Protein AF-A0A4R4P1J9-F1 (afdb_monomer_lite)

Organism: NCBI:txid1266829

Sequence (91 aa):
MEHVETSQSPAAPLSAGAPHSTAASRSTGAQADALR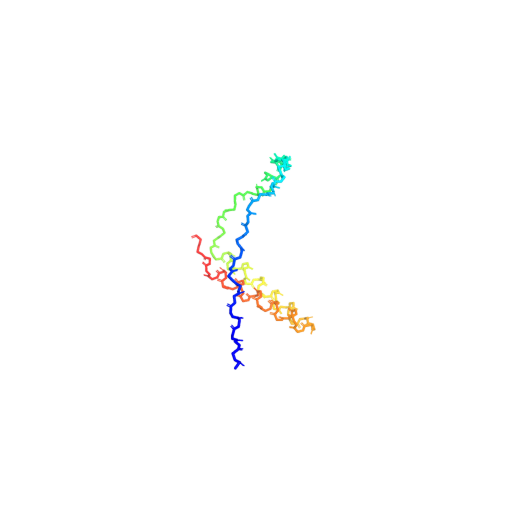GPAASRSSGAEHRARAKVLVAELHRMAAGTDDPAKRADLKRSADSLIRLATAYRP

Secondary structure (DSSP, 8-state):
--------PPPP-----------------SSSSS---S------HHHHHHHHHHHHHHHHHHHHT---HHHHHHHHHHHHHHHHHHHH---

Radius of gyration: 27.72 Å; chains: 1; bounding box: 87×43×35 Å

Foldseek 3Di:
DDDDDDDDDDDDDDDDDDDDPPPDDPPDPDPPPPPCDPPPPVQALVNLLVVLVVQLVVLQVVLVVDPDPVSSVVSNVVNVVSNVVSVPDDD

pLDDT: mean 73.59, std 22.01, range [39.59, 98.19]

Structure (mmCIF, N/CA/C/O backbone):
data_AF-A0A4R4P1J9-F1
#
_entry.id   AF-A0A4R4P1J9-F1
#
loop_
_atom_site.group_PDB
_atom_site.id
_atom_site.type_symbol
_atom_site.label_atom_id
_atom_site.label_alt_id
_atom_site.label_comp_id
_atom_site.label_asym_id
_atom_site.label_entity_id
_atom_site.label_seq_id
_atom_site.pdbx_PDB_ins_code
_atom_site.Cartn_x
_atom_site.Cartn_y
_atom_site.Cartn_z
_atom_site.occupancy
_atom_site.B_iso_or_equiv
_atom_site.auth_seq_id
_atom_site.auth_comp_id
_atom_site.auth_asym_id
_atom_site.auth_atom_id
_atom_site.pdbx_PDB_model_num
ATOM 1 N N . MET A 1 1 ? 71.878 12.440 12.572 1.00 43.91 1 MET A N 1
ATOM 2 C CA . MET A 1 1 ? 71.049 13.606 12.218 1.00 43.91 1 MET A CA 1
ATOM 3 C C . MET A 1 1 ? 69.686 13.034 11.843 1.00 43.91 1 MET A C 1
ATOM 5 O O . MET A 1 1 ? 69.509 12.624 10.710 1.00 43.91 1 MET A O 1
ATOM 9 N N . GLU A 1 2 ? 68.800 12.674 12.780 1.00 49.28 2 GLU A N 1
ATOM 10 C CA . GLU A 1 2 ? 68.134 13.556 13.767 1.00 49.28 2 GLU A CA 1
ATOM 11 C C . GLU A 1 2 ? 67.609 14.815 13.040 1.00 49.28 2 GLU A C 1
ATOM 13 O O . GLU A 1 2 ? 68.405 15.508 12.419 1.00 49.28 2 GLU A O 1
ATOM 18 N N . HIS A 1 3 ? 66.315 15.138 12.970 1.00 49.47 3 HIS A N 1
ATOM 19 C CA . HIS A 1 3 ? 65.288 15.079 14.005 1.00 49.47 3 HIS A CA 1
ATOM 20 C C . HIS A 1 3 ? 63.872 14.879 13.436 1.00 49.47 3 HIS A C 1
ATOM 22 O O . HIS A 1 3 ? 63.568 15.188 12.288 1.00 49.47 3 HIS A O 1
ATOM 28 N N . VAL A 1 4 ? 63.025 14.371 14.327 1.00 56.84 4 VAL A N 1
ATOM 29 C CA . VAL A 1 4 ? 61.563 14.327 14.306 1.00 56.84 4 VAL A CA 1
ATOM 30 C C . VAL A 1 4 ? 61.037 15.745 14.558 1.00 56.84 4 VAL A C 1
ATOM 32 O O . VAL A 1 4 ? 61.455 16.351 15.541 1.00 56.84 4 VAL A O 1
ATOM 35 N N . GLU A 1 5 ? 60.105 16.261 13.753 1.00 48.59 5 GLU A N 1
ATOM 36 C CA . GLU A 1 5 ? 59.344 17.467 14.114 1.00 48.59 5 GLU A CA 1
ATOM 37 C C . GLU A 1 5 ? 57.857 17.126 14.232 1.00 48.59 5 GLU A C 1
ATOM 39 O O . GLU A 1 5 ? 57.061 17.205 13.299 1.00 48.59 5 GLU A O 1
ATOM 44 N N . THR A 1 6 ? 57.509 16.681 15.436 1.00 55.97 6 THR A N 1
ATOM 45 C CA . THR A 1 6 ? 56.150 16.704 15.964 1.00 55.97 6 THR A CA 1
ATOM 46 C C . THR A 1 6 ? 55.933 18.089 16.556 1.00 55.97 6 THR A C 1
ATOM 48 O O . THR A 1 6 ? 56.551 18.395 17.573 1.00 55.97 6 THR A O 1
ATOM 51 N N . SER A 1 7 ? 55.057 18.910 15.976 1.00 55.06 7 SER A N 1
ATOM 52 C CA . SER A 1 7 ? 54.306 19.946 16.706 1.00 55.06 7 SER A CA 1
ATOM 53 C C . SER A 1 7 ? 53.333 20.677 15.789 1.00 55.06 7 SER A C 1
ATOM 55 O O . SER A 1 7 ? 53.708 21.619 15.104 1.00 55.06 7 SER A O 1
ATOM 57 N N . GLN A 1 8 ? 52.047 20.341 15.870 1.00 47.09 8 GLN A N 1
ATOM 58 C CA . GLN A 1 8 ? 51.055 21.412 15.862 1.00 47.09 8 GLN A CA 1
ATOM 59 C C . GLN A 1 8 ? 49.847 21.015 16.710 1.00 47.09 8 GLN A C 1
ATOM 61 O O . GLN A 1 8 ? 48.945 20.299 16.284 1.00 47.09 8 GLN A O 1
ATOM 66 N N . SER A 1 9 ? 49.899 21.464 17.964 1.00 51.47 9 SER A N 1
ATOM 67 C CA . SER A 1 9 ? 48.781 21.486 18.906 1.00 51.47 9 SER A CA 1
ATOM 68 C C . SER A 1 9 ? 47.668 22.443 18.439 1.00 51.47 9 SER A C 1
ATOM 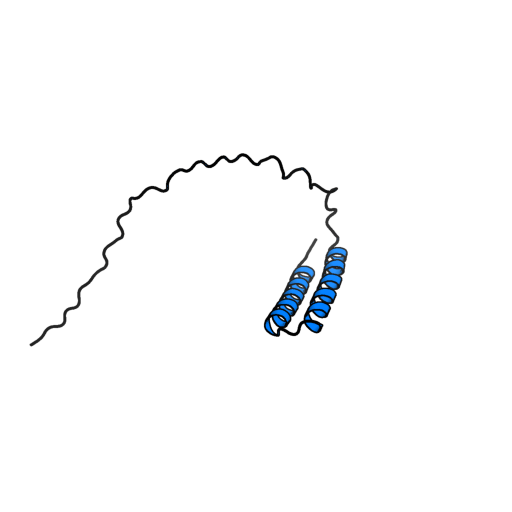70 O O . SER A 1 9 ? 47.927 23.347 17.641 1.00 51.47 9 SER A O 1
ATOM 72 N N . PRO A 1 10 ? 46.429 22.260 18.936 1.00 52.81 10 PRO A N 1
ATOM 73 C CA . PRO A 1 10 ? 45.219 22.833 18.356 1.00 52.81 10 PRO A CA 1
ATOM 74 C C . PRO A 1 10 ? 45.005 24.292 18.775 1.00 52.81 10 PRO A C 1
ATOM 76 O O . PRO A 1 10 ? 44.990 24.617 19.962 1.00 52.81 10 PRO A O 1
ATOM 79 N N . ALA A 1 11 ? 44.773 25.170 17.799 1.00 50.06 11 ALA A N 1
ATOM 80 C CA . ALA A 1 11 ? 44.296 26.524 18.054 1.00 50.06 11 ALA A CA 1
ATOM 81 C C . ALA A 1 11 ? 42.762 26.521 18.179 1.00 50.06 11 ALA A C 1
ATOM 83 O O . ALA A 1 11 ? 42.042 26.092 17.278 1.00 50.06 11 ALA A O 1
ATOM 84 N N . ALA A 1 12 ? 42.281 26.986 19.330 1.00 58.62 12 ALA A N 1
ATOM 85 C CA . ALA A 1 12 ? 40.876 27.179 19.666 1.00 58.62 12 ALA A CA 1
ATOM 86 C C . ALA A 1 12 ? 40.156 28.144 18.699 1.00 58.62 12 ALA A C 1
ATOM 88 O O . ALA A 1 12 ? 40.748 29.152 18.304 1.00 58.62 12 ALA A O 1
ATOM 89 N N . PRO A 1 13 ? 38.865 27.933 18.380 1.00 60.81 13 PRO A N 1
ATOM 90 C CA . PRO A 1 13 ? 38.062 28.981 17.768 1.00 60.81 13 PRO A CA 1
ATOM 91 C C . PRO A 1 13 ? 37.624 29.992 18.838 1.00 60.81 13 PRO A C 1
ATOM 93 O O . PRO A 1 13 ? 36.816 29.695 19.719 1.00 60.81 13 PRO A O 1
ATOM 96 N N . LEU A 1 14 ? 38.168 31.207 18.748 1.00 51.38 14 LEU A N 1
ATOM 97 C CA . LEU A 1 14 ? 37.681 32.376 19.473 1.00 51.38 14 LEU A CA 1
ATOM 98 C C . LEU A 1 14 ? 36.322 32.804 18.901 1.00 51.38 14 LEU A C 1
ATOM 100 O O . LEU A 1 14 ? 36.175 33.094 17.716 1.00 51.38 14 LEU A O 1
ATOM 104 N N . SER A 1 15 ? 35.336 32.829 19.789 1.00 51.59 15 SER A N 1
ATOM 105 C CA . SER A 1 15 ? 33.988 33.355 19.595 1.00 51.59 15 SER A CA 1
ATOM 106 C C . SER A 1 15 ? 34.013 34.873 19.384 1.00 51.59 15 SER A C 1
ATOM 108 O O . SER A 1 15 ? 34.566 35.567 20.232 1.00 51.59 15 SER A O 1
ATOM 110 N N . ALA A 1 16 ? 33.379 35.385 18.321 1.00 45.34 16 ALA A N 1
ATOM 111 C CA . ALA A 1 16 ? 32.570 36.619 18.321 1.00 45.34 16 ALA A CA 1
ATOM 112 C C . ALA A 1 16 ? 32.167 37.013 16.888 1.00 45.34 16 ALA A C 1
ATOM 114 O O . ALA A 1 16 ? 33.001 37.424 16.088 1.00 45.34 16 ALA A O 1
ATOM 115 N N . GLY A 1 17 ? 30.870 36.943 16.579 1.00 39.59 17 GLY A N 1
ATOM 116 C CA . GLY A 1 17 ? 30.339 37.417 15.299 1.00 39.59 17 GLY A CA 1
ATOM 117 C C . GLY A 1 17 ? 28.829 37.234 15.151 1.00 39.59 17 GLY A C 1
ATOM 118 O O . GLY A 1 17 ? 28.395 36.465 14.309 1.00 39.59 17 GLY A O 1
ATOM 119 N N . ALA A 1 18 ? 28.060 37.899 16.019 1.00 55.94 18 ALA A N 1
ATOM 120 C CA . ALA A 1 18 ? 26.656 38.309 15.863 1.00 55.94 18 ALA A CA 1
ATOM 121 C C . ALA A 1 18 ? 25.716 37.460 14.962 1.00 55.94 18 ALA A C 1
ATOM 123 O O . ALA A 1 18 ? 25.716 37.640 13.740 1.00 55.94 18 ALA A O 1
ATOM 124 N N . PRO A 1 19 ? 24.773 36.676 15.530 1.00 56.31 19 PRO A N 1
ATOM 125 C CA . PRO A 1 19 ? 23.545 36.369 14.814 1.00 56.31 19 PRO A CA 1
ATOM 126 C C . PRO A 1 19 ? 22.711 37.652 14.743 1.00 56.31 19 PRO A C 1
ATOM 128 O O . PRO A 1 19 ? 22.220 38.180 15.739 1.00 56.31 19 PRO A O 1
ATOM 131 N N . HIS A 1 20 ? 22.609 38.180 13.537 1.00 55.50 20 HIS A N 1
ATOM 132 C CA . HIS A 1 20 ? 21.707 39.247 13.132 1.00 55.50 20 HIS A CA 1
ATOM 133 C C . HIS A 1 20 ? 20.290 38.925 13.626 1.00 55.50 20 HIS A C 1
ATOM 135 O O . HIS A 1 20 ? 19.624 38.016 13.131 1.00 55.50 20 HIS A O 1
ATOM 141 N N . SER A 1 21 ? 19.838 39.700 14.614 1.00 50.62 21 SER A N 1
ATOM 142 C CA . SER A 1 21 ? 18.436 39.832 14.991 1.00 50.62 21 SER A CA 1
ATOM 143 C C . SER A 1 21 ? 17.664 40.422 13.817 1.00 50.62 21 SER A C 1
ATOM 145 O O . SER A 1 21 ? 17.426 41.625 13.753 1.00 50.62 21 SER A O 1
ATOM 147 N N . THR A 1 22 ? 17.239 39.578 12.884 1.00 53.88 22 THR A N 1
ATOM 148 C CA . THR A 1 22 ? 16.107 39.911 12.026 1.00 53.88 22 THR A CA 1
ATOM 149 C C . THR A 1 22 ? 14.863 39.370 12.704 1.00 53.88 22 THR A C 1
ATOM 151 O O . THR A 1 22 ? 14.453 38.225 12.525 1.00 53.88 22 THR A O 1
ATOM 154 N N . ALA A 1 23 ? 14.275 40.233 13.529 1.00 51.28 23 ALA A N 1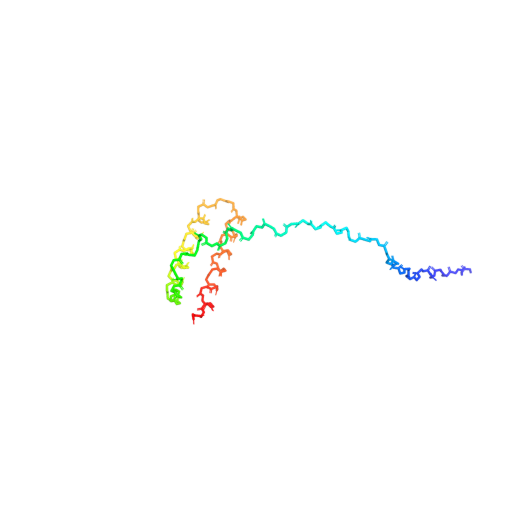
ATOM 155 C CA . ALA A 1 23 ? 12.888 40.145 13.937 1.00 51.28 23 ALA A CA 1
ATOM 156 C C . ALA A 1 23 ? 12.002 40.235 12.683 1.00 51.28 23 ALA A C 1
ATOM 158 O O . ALA A 1 23 ? 11.536 41.305 12.308 1.00 51.28 23 ALA A O 1
ATOM 159 N N . ALA A 1 24 ? 11.792 39.107 12.008 1.00 49.03 24 ALA A N 1
ATOM 160 C CA . ALA A 1 24 ? 10.747 38.962 11.009 1.00 49.03 24 ALA A CA 1
ATOM 161 C C . ALA A 1 24 ? 9.483 38.484 11.728 1.00 49.03 24 ALA A C 1
ATOM 163 O O . ALA A 1 24 ? 9.276 37.297 11.968 1.00 49.03 24 ALA A O 1
ATOM 164 N N . SER A 1 25 ? 8.704 39.474 12.160 1.00 47.78 25 SER A N 1
ATOM 165 C CA . SER A 1 25 ? 7.246 39.472 12.254 1.00 47.78 25 SER A CA 1
ATOM 166 C C . SER A 1 25 ? 6.577 38.098 12.334 1.00 47.78 25 SER A C 1
ATOM 168 O O . SER A 1 25 ? 6.206 37.489 11.332 1.00 47.78 25 SER A O 1
ATOM 170 N N . ARG A 1 26 ? 6.333 37.657 13.572 1.00 55.16 26 ARG A N 1
ATOM 171 C CA . ARG A 1 26 ? 5.318 36.649 13.893 1.00 55.16 26 ARG A CA 1
ATOM 172 C C . ARG A 1 26 ? 3.933 37.256 13.658 1.00 55.16 26 ARG A C 1
ATOM 174 O O . ARG A 1 26 ? 3.272 37.674 14.600 1.00 55.16 26 ARG A O 1
ATOM 181 N N . SER A 1 27 ? 3.520 37.304 12.396 1.00 53.78 27 SER A N 1
ATOM 182 C CA . SER A 1 27 ? 2.230 37.859 11.981 1.00 53.78 27 SER A CA 1
ATOM 183 C C . SER A 1 27 ? 1.558 36.980 10.929 1.00 53.78 27 SER A C 1
ATOM 185 O O . SER A 1 27 ? 1.176 37.464 9.872 1.00 53.78 27 SER A O 1
ATOM 187 N N . THR A 1 28 ? 1.374 35.691 11.225 1.00 54.19 28 THR A N 1
ATOM 188 C CA . THR A 1 28 ? 0.398 34.868 10.486 1.00 54.19 28 THR A CA 1
ATOM 189 C C . THR A 1 28 ? -0.311 33.888 11.420 1.00 54.19 28 THR A C 1
ATOM 191 O O . THR A 1 28 ? -0.407 32.694 11.169 1.00 54.19 28 THR A O 1
ATOM 194 N N . GLY A 1 29 ? -0.828 34.412 12.534 1.00 46.75 29 GLY A N 1
ATOM 195 C CA . GLY A 1 29 ? -1.759 33.721 13.432 1.00 46.75 29 GLY A CA 1
ATOM 196 C C . GLY A 1 29 ? -3.221 33.793 12.971 1.00 46.75 29 GLY A C 1
ATOM 197 O O . GLY A 1 29 ? -4.103 33.911 13.810 1.00 46.75 29 GLY A O 1
ATOM 198 N N . ALA A 1 30 ? -3.491 33.775 11.661 1.00 49.12 30 ALA A N 1
ATOM 199 C CA . ALA A 1 30 ? -4.836 34.001 11.112 1.00 49.12 30 ALA A CA 1
ATOM 200 C C . ALA A 1 30 ? -5.233 33.022 9.990 1.00 49.12 30 ALA A C 1
ATOM 202 O O . ALA A 1 30 ? -6.022 33.372 9.119 1.00 49.12 30 ALA A O 1
ATOM 203 N N . GLN A 1 31 ? -4.684 31.799 9.975 1.00 44.78 31 GLN A N 1
ATOM 204 C CA . GLN A 1 31 ? -5.081 30.787 8.978 1.00 44.78 31 GLN A CA 1
ATOM 205 C C . GLN A 1 31 ? -5.146 29.337 9.485 1.00 44.78 31 GLN A C 1
ATOM 207 O O . GLN A 1 31 ? -5.373 28.426 8.697 1.00 44.78 31 GLN A O 1
ATOM 212 N N . ALA A 1 32 ? -5.014 29.104 10.794 1.00 47.72 32 ALA A N 1
ATOM 213 C CA . ALA A 1 32 ? -5.114 27.758 11.372 1.00 47.72 32 ALA A CA 1
ATOM 214 C C . ALA A 1 32 ? -6.517 27.404 11.911 1.00 47.72 32 ALA A C 1
ATOM 216 O O . ALA A 1 32 ? -6.677 26.350 12.516 1.00 47.72 32 ALA A O 1
ATOM 217 N N . ASP A 1 33 ? -7.529 28.256 11.694 1.00 46.88 33 ASP A N 1
ATOM 218 C CA . ASP A 1 3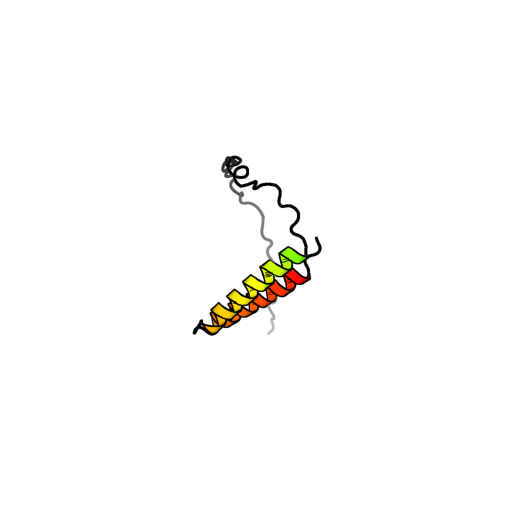3 ? -8.874 28.080 12.276 1.00 46.88 33 ASP A CA 1
ATOM 219 C C . ASP A 1 33 ? -9.971 27.728 11.247 1.00 46.88 33 ASP A C 1
ATOM 221 O O . ASP A 1 33 ? -11.099 27.427 11.613 1.00 46.88 33 ASP A O 1
ATOM 225 N N . ALA A 1 34 ? -9.656 27.684 9.945 1.00 46.97 34 ALA A N 1
ATOM 226 C CA . ALA A 1 34 ? -10.652 27.440 8.885 1.00 46.97 34 ALA A CA 1
ATOM 227 C C . ALA A 1 34 ? -10.742 25.976 8.400 1.00 46.97 34 ALA A C 1
ATOM 229 O O . ALA A 1 34 ? -11.578 25.649 7.562 1.00 46.97 34 ALA A O 1
ATOM 230 N N . LEU A 1 35 ? -9.906 25.078 8.928 1.00 48.81 35 LEU A N 1
ATOM 231 C CA . LEU A 1 35 ? -9.935 23.636 8.631 1.00 48.81 35 LEU A CA 1
ATOM 232 C C . LEU A 1 35 ? -10.171 22.792 9.886 1.00 48.81 35 LEU A C 1
ATOM 234 O O . LEU A 1 35 ? -9.918 21.585 9.881 1.00 48.81 35 LEU A O 1
ATOM 238 N N . ARG A 1 36 ? -10.707 23.396 10.957 1.00 47.19 36 ARG A N 1
ATOM 239 C CA . ARG A 1 36 ? -11.311 22.648 12.062 1.00 47.19 36 ARG A CA 1
ATOM 240 C C . ARG A 1 36 ? -12.609 22.017 11.554 1.00 47.19 36 ARG A C 1
ATOM 242 O O . ARG A 1 36 ? -13.710 22.451 11.873 1.00 47.19 36 ARG A O 1
ATOM 249 N N . GLY A 1 37 ? -12.449 20.995 10.711 1.00 48.53 37 GLY A N 1
ATOM 250 C CA . GLY A 1 37 ? -13.503 20.062 10.353 1.00 48.53 37 GLY A CA 1
ATOM 251 C C . GLY A 1 37 ? -14.135 19.514 11.632 1.00 48.53 37 GLY A C 1
ATOM 252 O O . GLY A 1 37 ? -13.468 19.490 12.678 1.00 48.53 37 GLY A O 1
ATOM 253 N N . PRO A 1 38 ? -15.422 19.125 11.578 1.00 47.41 38 PRO A N 1
ATOM 254 C CA . PRO A 1 38 ? -16.147 18.669 12.755 1.00 47.41 38 PRO A CA 1
ATOM 255 C C . PRO A 1 38 ? -15.295 17.605 13.428 1.00 47.41 38 PRO A C 1
ATOM 257 O O . PRO A 1 38 ? -14.813 16.708 12.737 1.00 47.41 38 PRO A O 1
ATOM 260 N N . ALA A 1 39 ? -15.034 17.816 14.723 1.00 45.84 39 ALA A N 1
ATOM 261 C CA . ALA A 1 39 ? -14.203 17.004 15.599 1.00 45.84 39 ALA A CA 1
ATOM 262 C C . ALA A 1 39 ? -13.895 15.646 14.976 1.00 45.84 39 ALA A C 1
ATOM 264 O O . ALA A 1 39 ? -14.825 14.862 14.776 1.00 45.84 39 ALA A O 1
ATOM 265 N N . ALA A 1 40 ? -12.621 15.394 14.654 1.00 53.09 40 ALA A N 1
ATOM 266 C CA . ALA A 1 40 ? -12.138 14.063 14.335 1.00 53.09 40 ALA A CA 1
ATOM 267 C C . ALA A 1 40 ? -12.559 13.150 15.492 1.00 53.09 40 ALA A C 1
ATOM 269 O O . ALA A 1 40 ? -11.859 13.019 16.496 1.00 53.09 40 ALA A O 1
ATOM 270 N N . SER A 1 41 ? -13.765 12.591 15.382 1.00 54.53 41 SER A N 1
ATOM 271 C CA . SER A 1 41 ? -14.241 11.481 16.176 1.00 54.53 41 SER A CA 1
ATOM 272 C C . SER A 1 41 ? -13.149 10.473 15.974 1.00 54.53 41 SER A C 1
ATOM 274 O O . SER A 1 41 ? -12.937 10.074 14.830 1.00 54.53 41 SER A O 1
ATOM 276 N N . ARG A 1 42 ? -12.361 10.237 17.031 1.00 59.16 42 ARG A N 1
ATOM 277 C CA . ARG A 1 42 ? -11.156 9.409 17.002 1.00 59.16 42 ARG A CA 1
ATOM 278 C C . ARG A 1 42 ? -11.461 8.217 16.113 1.00 59.16 42 ARG A C 1
ATOM 280 O O . ARG A 1 42 ? -12.265 7.374 16.510 1.00 59.16 42 ARG A O 1
ATOM 287 N N . SER A 1 43 ? -10.942 8.237 14.879 1.00 62.34 43 SER A N 1
ATOM 288 C CA . SER A 1 43 ? -11.307 7.224 13.894 1.00 62.34 43 SER A CA 1
ATOM 289 C C . SER A 1 43 ? -10.962 5.908 14.549 1.00 62.34 43 SER A C 1
ATOM 291 O O . SER A 1 43 ? -9.832 5.759 15.028 1.00 62.34 43 SER A O 1
ATOM 293 N N . SER A 1 44 ? -11.931 5.003 14.659 1.00 77.75 44 SER A N 1
ATOM 294 C CA . SER A 1 44 ? -11.684 3.758 15.377 1.00 77.75 44 SER A CA 1
ATOM 295 C C . SER A 1 44 ? -10.439 3.087 14.788 1.00 77.75 44 SER A C 1
ATOM 297 O O . SER A 1 44 ? -10.173 3.198 13.587 1.00 77.75 44 SER A O 1
ATOM 299 N N . GLY A 1 45 ? -9.665 2.362 15.600 1.00 84.50 45 GLY A N 1
ATOM 300 C CA . GLY A 1 45 ? -8.497 1.645 15.073 1.00 84.50 45 GLY A CA 1
ATOM 301 C C . GLY A 1 45 ? -8.851 0.726 13.892 1.00 84.50 45 GLY A C 1
ATOM 302 O O . GLY A 1 45 ? -8.026 0.499 13.011 1.00 84.50 45 GLY A O 1
ATOM 303 N N . ALA A 1 46 ? -10.099 0.249 13.822 1.00 85.62 46 ALA A N 1
ATOM 304 C CA . ALA A 1 46 ? -10.623 -0.501 12.685 1.00 85.62 46 ALA A CA 1
ATOM 305 C C . ALA A 1 46 ? -10.765 0.352 11.412 1.00 85.62 46 ALA A C 1
ATOM 307 O O . ALA A 1 46 ? -10.335 -0.081 10.344 1.00 85.62 46 ALA A O 1
ATOM 308 N N . GLU A 1 47 ? -11.310 1.562 11.521 1.00 88.38 47 GLU A N 1
ATOM 309 C CA . GLU A 1 47 ? -11.437 2.496 10.400 1.00 88.38 47 GLU A CA 1
ATOM 310 C C . GLU A 1 47 ? -10.065 2.935 9.873 1.00 88.38 47 GLU A C 1
ATOM 312 O O . GLU A 1 47 ? -9.834 2.928 8.663 1.00 88.38 47 GLU A O 1
ATOM 317 N N . HIS A 1 48 ? -9.123 3.230 10.774 1.00 88.44 48 HIS A N 1
ATOM 318 C CA . HIS A 1 48 ? -7.750 3.560 10.398 1.00 88.44 48 HIS A CA 1
ATOM 319 C C . HIS A 1 48 ? -7.102 2.426 9.584 1.00 88.44 48 HIS A C 1
ATOM 321 O O . HIS A 1 48 ? -6.562 2.657 8.500 1.00 88.44 48 HIS A O 1
ATOM 327 N N . ARG A 1 49 ? -7.235 1.173 10.045 1.00 90.25 49 ARG A N 1
ATOM 328 C CA . ARG A 1 49 ? -6.744 -0.006 9.314 1.00 90.25 49 ARG A CA 1
ATOM 329 C C . ARG A 1 49 ? -7.449 -0.212 7.973 1.00 90.25 49 ARG A C 1
ATOM 331 O O . ARG A 1 49 ? -6.796 -0.609 7.012 1.00 90.25 49 ARG A O 1
ATOM 338 N N . ALA A 1 50 ? -8.754 0.043 7.885 1.00 92.44 50 ALA A N 1
ATOM 339 C CA . ALA A 1 50 ? -9.500 -0.080 6.632 1.00 92.44 50 ALA A CA 1
ATOM 340 C C . ALA A 1 50 ? -8.996 0.920 5.579 1.00 92.44 50 ALA A C 1
ATOM 342 O O . ALA A 1 50 ? -8.704 0.527 4.451 1.00 92.44 50 ALA A O 1
ATOM 343 N N . ARG A 1 51 ? -8.796 2.185 5.969 1.00 92.31 51 ARG A N 1
ATOM 344 C CA . ARG A 1 51 ? -8.225 3.220 5.092 1.00 92.31 51 ARG A CA 1
ATOM 345 C C . ARG A 1 51 ? -6.797 2.873 4.662 1.00 92.31 51 ARG A C 1
ATOM 347 O O . ARG A 1 51 ? -6.466 2.997 3.486 1.00 92.31 51 ARG A O 1
ATOM 354 N N . ALA A 1 52 ? -5.975 2.369 5.584 1.00 94.81 52 ALA A N 1
ATOM 355 C CA . ALA A 1 52 ? -4.616 1.937 5.269 1.00 94.81 52 ALA A CA 1
ATOM 356 C C . ALA A 1 52 ? -4.586 0.795 4.240 1.00 94.81 52 ALA A C 1
ATOM 358 O O . ALA A 1 52 ? -3.785 0.839 3.314 1.00 94.81 52 ALA A O 1
ATOM 359 N N . LYS A 1 53 ? -5.487 -0.193 4.340 1.00 95.12 53 LYS A N 1
ATOM 360 C CA . LYS A 1 53 ? -5.580 -1.292 3.360 1.00 95.12 53 LYS A CA 1
ATOM 361 C C . LYS A 1 53 ? -5.859 -0.797 1.939 1.00 95.12 53 LYS A C 1
ATOM 363 O O . LYS A 1 53 ? -5.234 -1.290 1.005 1.00 95.12 53 LYS A O 1
ATOM 368 N N . VAL A 1 54 ? -6.760 0.176 1.782 1.00 97.38 54 VAL A N 1
ATOM 369 C CA . VAL A 1 54 ? -7.061 0.780 0.471 1.00 97.38 54 VAL A CA 1
ATOM 370 C C . VAL A 1 54 ? -5.816 1.459 -0.100 1.00 97.38 54 VAL A C 1
ATOM 372 O O . VAL A 1 54 ? -5.433 1.199 -1.235 1.00 97.38 54 VAL A O 1
ATOM 375 N N . LEU A 1 55 ? -5.128 2.266 0.709 1.00 97.12 55 LEU A N 1
ATOM 376 C CA . LEU A 1 55 ? -3.908 2.955 0.285 1.00 97.12 55 LEU A CA 1
ATOM 377 C C . LEU A 1 55 ? -2.767 1.987 -0.068 1.00 97.12 55 LEU A C 1
ATOM 379 O O . LEU A 1 55 ? -2.071 2.208 -1.055 1.00 97.12 55 LEU A O 1
ATOM 383 N N . VAL A 1 56 ? -2.590 0.895 0.685 1.00 97.69 56 VAL A N 1
ATOM 384 C CA . VAL A 1 56 ? -1.624 -0.167 0.341 1.00 97.69 56 VAL A CA 1
ATOM 385 C C . VAL A 1 56 ? -1.944 -0.771 -1.027 1.00 97.69 56 VAL A C 1
ATOM 387 O O . VAL A 1 56 ? -1.039 -0.945 -1.842 1.00 97.69 56 VAL A O 1
ATOM 390 N N . ALA A 1 57 ? -3.219 -1.067 -1.299 1.00 98.00 57 ALA A N 1
ATOM 391 C CA . ALA A 1 57 ? -3.633 -1.623 -2.583 1.00 98.00 57 ALA A CA 1
ATOM 392 C C . ALA A 1 57 ? -3.323 -0.666 -3.747 1.00 98.00 57 ALA A C 1
ATOM 394 O O . ALA A 1 57 ? -2.779 -1.101 -4.763 1.00 98.00 57 ALA A O 1
ATOM 395 N N . GLU A 1 58 ? -3.576 0.635 -3.581 1.00 98.06 58 GLU A N 1
ATOM 396 C CA . GLU A 1 58 ? -3.230 1.647 -4.589 1.00 98.06 58 GLU A CA 1
ATOM 397 C C . GLU A 1 58 ? -1.713 1.772 -4.796 1.00 98.06 58 GLU A C 1
ATOM 399 O O . GLU A 1 58 ? -1.247 1.824 -5.935 1.00 98.06 58 GLU A O 1
ATOM 404 N N . LEU A 1 59 ? -0.914 1.750 -3.724 1.00 97.69 59 LEU A N 1
ATOM 405 C CA . LEU A 1 59 ? 0.551 1.770 -3.823 1.00 97.69 59 LEU A CA 1
ATOM 406 C C . LEU A 1 59 ? 1.081 0.558 -4.597 1.00 97.69 59 LEU A C 1
ATOM 408 O O . LEU A 1 59 ? 1.949 0.704 -5.459 1.00 97.69 59 LEU A O 1
ATOM 412 N N . HIS A 1 60 ? 0.527 -0.630 -4.348 1.00 97.50 60 HIS A N 1
ATOM 413 C CA . HIS A 1 60 ? 0.8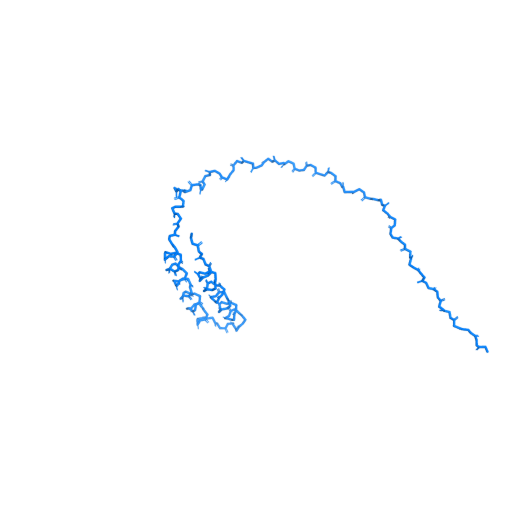74 -1.836 -5.098 1.00 97.50 60 HIS A CA 1
ATOM 414 C C . HIS A 1 60 ? 0.452 -1.750 -6.565 1.00 97.50 60 HIS A C 1
ATOM 416 O O . HIS A 1 60 ? 1.233 -2.118 -7.443 1.00 97.50 60 HIS A O 1
ATOM 422 N N . ARG A 1 61 ? -0.744 -1.222 -6.847 1.00 97.81 61 ARG A N 1
ATOM 423 C CA . ARG A 1 61 ? -1.224 -0.998 -8.215 1.00 97.81 61 ARG A CA 1
ATOM 424 C C . ARG A 1 61 ? -0.301 -0.047 -8.980 1.00 97.81 61 ARG A C 1
ATOM 426 O O . ARG A 1 61 ? 0.100 -0.359 -10.098 1.00 97.81 61 ARG A O 1
ATOM 433 N N . MET A 1 62 ? 0.094 1.070 -8.368 1.00 97.25 62 MET A N 1
ATOM 434 C CA . MET A 1 62 ? 1.049 2.008 -8.965 1.00 97.25 62 MET A CA 1
ATOM 435 C C . MET A 1 62 ? 2.426 1.371 -9.174 1.00 97.25 62 MET A C 1
ATOM 437 O O . MET A 1 62 ? 3.039 1.580 -10.218 1.00 97.25 62 MET A O 1
ATOM 441 N N . ALA A 1 63 ? 2.906 0.563 -8.224 1.00 97.12 63 ALA A N 1
ATOM 442 C CA . ALA A 1 63 ? 4.191 -0.122 -8.347 1.00 97.12 63 ALA A CA 1
ATOM 443 C C . ALA A 1 63 ? 4.190 -1.141 -9.500 1.00 97.12 63 ALA A C 1
ATOM 445 O O . ALA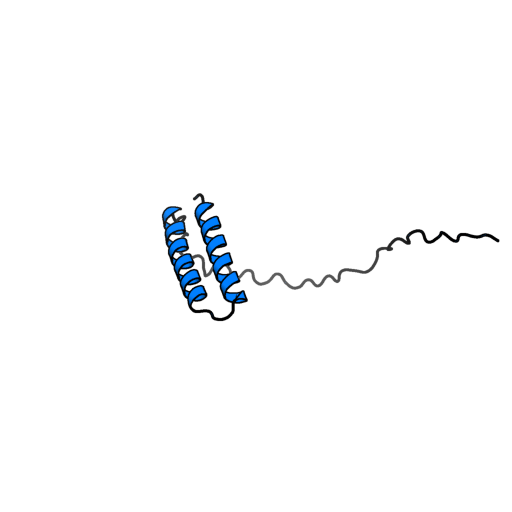 A 1 63 ? 5.188 -1.263 -10.211 1.00 97.12 63 ALA A O 1
ATOM 446 N N . ALA A 1 64 ? 3.074 -1.847 -9.708 1.00 96.50 64 ALA A N 1
ATOM 447 C CA . ALA A 1 64 ? 2.912 -2.796 -10.808 1.00 96.50 64 ALA A CA 1
ATOM 448 C C . ALA A 1 64 ? 2.904 -2.111 -12.185 1.00 96.50 64 ALA A C 1
ATOM 450 O O . ALA A 1 64 ? 3.440 -2.669 -13.135 1.00 96.50 64 ALA A O 1
ATOM 451 N N . GLY A 1 65 ? 2.339 -0.902 -12.281 1.00 97.38 65 GLY A N 1
ATOM 452 C CA . GLY A 1 65 ? 2.301 -0.109 -13.515 1.00 97.38 65 GLY A CA 1
ATOM 453 C C . GLY A 1 65 ? 3.498 0.825 -13.730 1.00 97.38 65 GLY A C 1
ATOM 454 O O . GLY A 1 65 ? 3.474 1.621 -14.659 1.00 97.38 65 GLY A O 1
ATOM 455 N N . THR A 1 66 ? 4.512 0.789 -12.861 1.00 95.94 66 THR A N 1
ATOM 456 C CA . THR A 1 66 ? 5.697 1.656 -12.962 1.00 95.94 66 THR A CA 1
ATOM 457 C C . THR A 1 66 ? 6.857 0.893 -13.588 1.00 95.94 66 THR A C 1
ATOM 459 O O . THR A 1 66 ? 7.269 -0.126 -13.033 1.00 95.94 66 THR A O 1
ATOM 462 N N . ASP A 1 67 ? 7.431 1.407 -14.678 1.00 96.12 67 ASP A N 1
ATOM 463 C CA . ASP A 1 67 ? 8.611 0.826 -15.341 1.00 96.12 67 ASP A CA 1
ATOM 464 C C . ASP A 1 67 ? 9.928 1.105 -14.607 1.00 96.12 67 ASP A C 1
ATOM 466 O O . ASP A 1 67 ? 10.820 0.259 -14.598 1.00 96.12 67 ASP A O 1
ATOM 470 N N . ASP A 1 68 ? 10.036 2.258 -13.939 1.00 97.31 68 ASP A N 1
ATOM 471 C CA . ASP A 1 68 ? 11.230 2.626 -13.177 1.00 97.31 68 ASP A CA 1
ATOM 472 C C . ASP A 1 68 ? 11.413 1.720 -11.938 1.00 97.31 68 ASP A C 1
ATOM 474 O O . ASP A 1 68 ? 10.576 1.739 -11.021 1.00 97.31 68 ASP A O 1
ATOM 478 N N . PRO A 1 69 ? 12.511 0.942 -11.860 1.00 96.38 69 PRO A N 1
ATOM 479 C CA . PRO A 1 69 ? 12.763 0.063 -10.727 1.00 96.38 69 PRO A CA 1
ATOM 480 C C . PRO A 1 69 ? 12.951 0.822 -9.407 1.00 96.38 69 PRO A C 1
ATOM 482 O O . PRO A 1 69 ? 12.561 0.293 -8.363 1.00 96.38 69 PRO A O 1
ATOM 485 N N . ALA A 1 70 ? 13.500 2.042 -9.430 1.00 97.19 70 ALA A N 1
ATOM 486 C CA . ALA A 1 70 ? 13.719 2.835 -8.222 1.00 97.19 70 ALA A CA 1
ATOM 487 C C . ALA A 1 70 ? 12.380 3.288 -7.631 1.00 97.19 70 ALA A C 1
ATOM 489 O O . ALA A 1 70 ? 12.046 2.938 -6.496 1.00 97.19 70 ALA A O 1
ATOM 490 N N . LYS A 1 71 ? 11.539 3.940 -8.441 1.00 97.25 71 LYS A N 1
ATOM 491 C CA . LYS A 1 71 ? 10.185 4.333 -8.036 1.00 97.25 71 LYS A CA 1
ATOM 492 C C . LYS A 1 71 ? 9.326 3.142 -7.612 1.00 97.25 71 LYS A C 1
ATOM 494 O O . LYS A 1 71 ? 8.578 3.236 -6.638 1.00 97.25 71 LYS A O 1
ATOM 499 N N . ARG A 1 72 ? 9.441 1.995 -8.291 1.00 97.94 72 ARG A N 1
ATOM 500 C CA . ARG A 1 72 ? 8.753 0.760 -7.883 1.00 97.94 72 ARG A CA 1
ATOM 501 C C . ARG A 1 72 ? 9.179 0.307 -6.482 1.00 97.94 72 ARG A C 1
ATOM 503 O O . ARG A 1 72 ? 8.323 -0.109 -5.700 1.00 97.94 72 ARG A O 1
ATOM 510 N N . ALA A 1 73 ? 10.472 0.363 -6.163 1.00 98.00 73 ALA A N 1
ATOM 511 C CA . ALA A 1 73 ? 10.983 0.010 -4.840 1.00 98.00 73 ALA A CA 1
ATOM 512 C C . ALA A 1 73 ? 10.495 0.987 -3.760 1.00 98.00 73 ALA A C 1
ATOM 514 O O . ALA A 1 73 ? 10.071 0.548 -2.689 1.00 98.00 73 ALA A O 1
ATOM 515 N N . ASP A 1 74 ? 10.477 2.286 -4.059 1.00 97.62 74 ASP A N 1
ATOM 516 C CA . ASP A 1 74 ? 9.986 3.306 -3.132 1.00 97.62 74 ASP A CA 1
ATOM 517 C C . ASP A 1 74 ? 8.497 3.129 -2.822 1.00 97.62 74 ASP A C 1
ATOM 519 O O . ASP A 1 74 ? 8.115 3.119 -1.654 1.00 97.62 74 ASP A O 1
ATOM 523 N N . LEU A 1 75 ? 7.660 2.875 -3.834 1.00 97.81 75 LEU A N 1
ATOM 524 C CA . LEU A 1 75 ? 6.227 2.617 -3.642 1.00 97.81 75 LEU A CA 1
ATOM 525 C C . LEU A 1 75 ? 5.965 1.390 -2.756 1.00 97.81 75 LEU A C 1
ATOM 527 O O . LEU A 1 75 ? 5.101 1.435 -1.878 1.00 97.81 75 LEU A O 1
ATOM 531 N N . LYS A 1 76 ? 6.735 0.309 -2.941 1.00 97.62 76 LYS A N 1
ATOM 532 C CA . LYS A 1 76 ? 6.664 -0.881 -2.076 1.00 97.62 76 LYS A CA 1
ATOM 533 C C . LYS A 1 76 ? 7.070 -0.551 -0.639 1.00 97.62 76 LYS A C 1
ATOM 535 O O . LYS A 1 76 ? 6.345 -0.884 0.294 1.00 97.62 76 LYS A O 1
ATOM 540 N N . ARG A 1 77 ? 8.171 0.186 -0.454 1.00 98.19 77 ARG A N 1
ATOM 541 C CA . ARG A 1 77 ? 8.630 0.626 0.873 1.00 98.19 77 ARG A CA 1
ATOM 542 C C . ARG A 1 77 ? 7.595 1.517 1.567 1.00 98.19 77 ARG A C 1
ATOM 544 O O . ARG A 1 77 ? 7.389 1.389 2.775 1.00 98.19 77 ARG A O 1
ATOM 551 N N . SER A 1 78 ? 6.930 2.403 0.826 1.00 98.00 78 SER A N 1
ATOM 552 C CA . SER A 1 78 ? 5.830 3.224 1.339 1.00 98.00 78 SER A CA 1
ATOM 553 C C . SER A 1 78 ? 4.651 2.367 1.799 1.00 98.00 78 SER A C 1
ATOM 555 O O . SER A 1 78 ? 4.112 2.622 2.876 1.00 98.00 78 SER A O 1
ATOM 557 N N . ALA A 1 79 ? 4.288 1.329 1.038 1.00 97.25 79 ALA A N 1
ATOM 558 C CA . ALA A 1 79 ? 3.226 0.398 1.416 1.00 97.25 79 ALA A CA 1
ATOM 559 C C . ALA A 1 79 ? 3.565 -0.340 2.722 1.00 97.25 79 ALA A C 1
ATOM 561 O O . ALA A 1 79 ? 2.759 -0.336 3.654 1.00 97.25 79 ALA A O 1
ATOM 562 N N . ASP A 1 80 ? 4.787 -0.863 2.845 1.00 97.62 80 ASP A N 1
ATOM 563 C CA . ASP A 1 80 ? 5.261 -1.523 4.069 1.00 97.62 80 ASP A CA 1
ATOM 564 C C . ASP A 1 80 ? 5.260 -0.580 5.279 1.00 97.62 80 ASP A C 1
ATOM 566 O O . ASP A 1 80 ? 4.867 -0.956 6.388 1.00 97.62 80 ASP A O 1
ATOM 570 N N . SER A 1 81 ? 5.676 0.675 5.082 1.00 97.25 81 SER A N 1
ATOM 571 C CA . SER A 1 81 ? 5.628 1.693 6.134 1.00 97.25 81 SER A CA 1
ATOM 572 C C . SER A 1 81 ? 4.196 1.933 6.618 1.00 97.25 81 SER A C 1
ATOM 574 O O . SER A 1 81 ? 3.947 1.964 7.824 1.00 97.25 81 SER A O 1
ATOM 576 N N . LEU A 1 82 ? 3.240 2.018 5.689 1.00 95.81 82 LEU A N 1
ATOM 577 C CA . LEU A 1 82 ? 1.835 2.231 6.016 1.00 95.81 82 LEU A CA 1
ATOM 578 C C . LEU A 1 82 ? 1.233 1.045 6.782 1.00 95.81 82 LEU A C 1
ATOM 580 O O . LEU A 1 82 ? 0.497 1.257 7.743 1.00 95.81 82 LEU A O 1
ATOM 584 N N . ILE A 1 83 ? 1.585 -0.193 6.417 1.00 95.25 83 ILE A N 1
ATOM 585 C CA . ILE A 1 83 ? 1.176 -1.398 7.157 1.00 95.25 83 ILE A CA 1
ATOM 586 C C . ILE A 1 83 ? 1.687 -1.335 8.598 1.00 95.25 83 ILE A C 1
ATOM 588 O O . ILE A 1 83 ? 0.918 -1.569 9.534 1.00 95.25 83 ILE A O 1
ATOM 592 N N . ARG A 1 84 ? 2.966 -0.986 8.794 1.00 95.00 84 ARG A N 1
ATOM 593 C CA . ARG A 1 84 ? 3.558 -0.873 10.136 1.00 95.00 84 ARG A CA 1
ATOM 594 C C . ARG A 1 84 ? 2.859 0.190 10.975 1.00 95.00 84 ARG A C 1
ATOM 596 O O . ARG A 1 84 ? 2.480 -0.099 12.106 1.00 95.00 84 ARG A O 1
ATOM 603 N N . LEU A 1 85 ? 2.628 1.377 10.415 1.00 94.31 85 LEU A N 1
ATOM 604 C CA . LEU A 1 85 ? 1.931 2.466 11.107 1.00 94.31 85 LEU A CA 1
ATOM 605 C C . LEU A 1 85 ? 0.493 2.084 11.469 1.00 94.31 85 LEU A C 1
ATOM 607 O O . LEU A 1 85 ? 0.081 2.251 12.614 1.00 94.31 85 LEU A O 1
ATOM 611 N N . ALA A 1 86 ? -0.249 1.501 10.528 1.00 91.12 86 ALA A N 1
ATOM 612 C CA . ALA A 1 86 ? -1.633 1.102 10.758 1.00 91.12 86 ALA A CA 1
ATOM 613 C C . ALA A 1 86 ? -1.769 -0.033 11.783 1.00 91.12 86 ALA A C 1
ATOM 615 O O . ALA A 1 86 ? -2.784 -0.124 12.475 1.00 91.12 86 ALA A O 1
ATOM 616 N N . THR A 1 87 ? -0.753 -0.893 11.883 1.00 90.50 87 THR A N 1
ATOM 617 C CA . THR A 1 87 ? -0.690 -1.971 12.881 1.00 90.50 87 THR A CA 1
ATOM 618 C C . THR A 1 87 ? -0.293 -1.437 14.257 1.00 90.50 87 THR A C 1
ATOM 620 O O . THR A 1 87 ? -0.833 -1.888 15.263 1.00 90.50 87 THR A O 1
ATOM 623 N N . ALA A 1 88 ? 0.609 -0.454 14.310 1.00 92.12 88 ALA A N 1
ATOM 624 C CA . ALA A 1 88 ? 1.031 0.200 15.546 1.00 92.12 88 ALA A CA 1
ATOM 625 C C . ALA A 1 88 ? -0.018 1.179 16.109 1.00 92.12 88 ALA A C 1
ATOM 627 O O . ALA A 1 88 ? 0.078 1.577 17.270 1.00 92.12 88 ALA A O 1
ATOM 628 N N . TYR A 1 89 ? -1.016 1.575 15.311 1.00 85.56 89 TYR A N 1
ATOM 629 C CA . TYR A 1 89 ? -2.061 2.501 15.735 1.00 85.56 89 TYR A CA 1
ATOM 630 C C . TYR A 1 89 ? -2.952 1.896 16.831 1.00 85.56 89 TYR A C 1
ATOM 632 O O . TYR A 1 89 ? -3.763 0.995 16.585 1.00 85.56 89 TYR A O 1
ATOM 640 N N . ARG A 1 90 ? -2.827 2.443 18.045 1.00 74.38 90 ARG A N 1
ATOM 641 C CA . ARG A 1 90 ? -3.691 2.164 19.194 1.00 74.38 90 ARG A CA 1
ATOM 642 C C . ARG A 1 90 ? -4.547 3.416 19.475 1.00 74.38 90 ARG A C 1
ATOM 644 O O . ARG A 1 90 ? -3.956 4.451 19.777 1.00 74.38 90 ARG A O 1
ATOM 651 N N . PRO A 1 91 ? -5.881 3.348 19.303 1.00 65.88 91 PRO A N 1
ATOM 652 C CA . PRO A 1 91 ? -6.790 4.485 19.483 1.00 65.88 91 PRO A CA 1
ATOM 653 C C . PRO A 1 91 ? -6.999 4.882 20.951 1.00 65.88 91 PRO A C 1
ATOM 655 O O . PRO A 1 91 ? -6.796 4.014 21.832 1.00 65.88 91 PRO A O 1
#